Protein AF-A0A1C7MXS5-F1 (afdb_monomer_lite)

Sequence (71 aa):
MAVGKNKRLSKGKKGLKKKVVDPFTRKDWYDIKAPSMFDVRQVGKTLVNRTQGLRNANDSLHGRVVEMSLG

Foldseek 3Di:
DDPDDPDDDDDDDPDPPPPPDPPQVQKDKDFQADDPVAPDRGQDIDIFGPDDDPRHRVVVVPPDDDDDDSD

Organism: NCBI:txid101091

Structure (mmCIF, N/CA/C/O backbone):
data_AF-A0A1C7MXS5-F1
#
_entry.id   AF-A0A1C7MXS5-F1
#
loop_
_atom_site.group_PDB
_atom_site.id
_atom_site.type_symbol
_atom_site.label_atom_id
_atom_site.label_alt_id
_atom_site.label_comp_id
_atom_site.label_asym_id
_atom_site.label_entity_id
_atom_site.label_seq_id
_atom_site.pdbx_PDB_ins_code
_atom_site.Cartn_x
_atom_site.Cartn_y
_atom_site.Cartn_z
_atom_site.occupancy
_atom_site.B_iso_or_equiv
_atom_site.auth_seq_id
_atom_site.auth_comp_id
_atom_site.auth_asym_id
_atom_site.auth_atom_id
_atom_site.pdbx_PDB_model_num
ATOM 1 N N . MET A 1 1 ? -14.232 22.248 42.092 1.00 48.84 1 MET A N 1
ATOM 2 C CA . MET A 1 1 ? -14.134 20.946 41.396 1.00 48.84 1 MET A CA 1
ATOM 3 C C . MET A 1 1 ? -14.156 19.859 42.465 1.00 48.84 1 MET A C 1
ATOM 5 O O . MET A 1 1 ? -13.159 19.658 43.142 1.00 48.84 1 MET A O 1
ATOM 9 N N . ALA A 1 2 ? -15.327 19.284 42.749 1.00 47.78 2 ALA A N 1
ATOM 10 C CA . ALA A 1 2 ? -15.475 18.328 43.843 1.00 47.78 2 ALA A CA 1
ATOM 11 C C . ALA A 1 2 ? -14.919 16.961 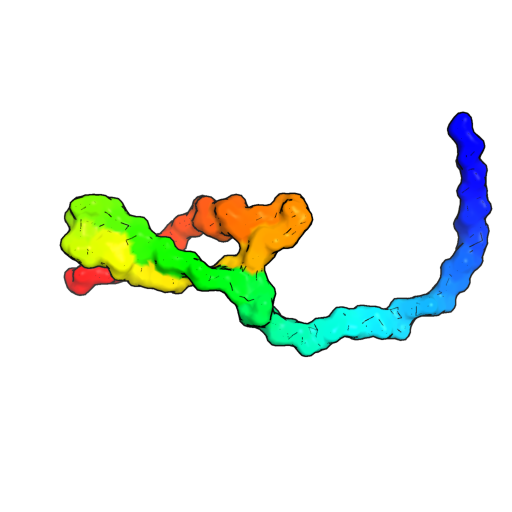43.418 1.00 47.78 2 ALA A C 1
ATOM 13 O O . ALA A 1 2 ? -15.440 16.320 42.507 1.00 47.78 2 ALA A O 1
ATOM 14 N N . VAL A 1 3 ? -13.837 16.539 44.073 1.00 51.22 3 VAL A N 1
ATOM 15 C CA . VAL A 1 3 ? -13.187 15.237 43.891 1.00 51.22 3 VAL A CA 1
ATOM 16 C C . VAL A 1 3 ? -14.053 14.168 44.565 1.00 51.22 3 VAL A C 1
ATOM 18 O O . VAL A 1 3 ? -13.914 13.869 45.751 1.00 51.22 3 VAL A O 1
ATOM 21 N N . GLY A 1 4 ? -15.009 13.628 43.808 1.00 53.88 4 GLY A N 1
ATOM 22 C CA . GLY A 1 4 ? -15.892 12.546 44.236 1.00 53.88 4 GLY A CA 1
ATOM 23 C C . GLY A 1 4 ? -15.186 11.191 44.206 1.00 53.88 4 GLY A C 1
ATOM 24 O O . GLY A 1 4 ? -14.948 10.618 43.146 1.00 53.88 4 GLY A O 1
ATOM 25 N N . LYS A 1 5 ? -14.862 10.673 45.393 1.00 61.50 5 LYS A N 1
ATOM 26 C CA . LYS A 1 5 ? -14.390 9.305 45.663 1.00 61.50 5 LYS A CA 1
ATOM 27 C C . LYS A 1 5 ? -15.301 8.237 45.025 1.00 61.50 5 LYS A C 1
ATOM 29 O O . LYS A 1 5 ? -16.316 7.884 45.619 1.00 61.50 5 LYS A O 1
ATOM 34 N N . ASN A 1 6 ? -14.875 7.598 43.930 1.00 60.47 6 ASN A N 1
ATOM 35 C CA . ASN A 1 6 ? -15.442 6.308 43.509 1.00 60.47 6 ASN A CA 1
ATOM 36 C C . ASN A 1 6 ? -14.671 5.143 44.147 1.00 60.47 6 ASN A C 1
ATOM 38 O O . ASN A 1 6 ? -13.678 4.621 43.639 1.00 60.47 6 ASN A O 1
ATOM 42 N N . LYS A 1 7 ? -15.168 4.759 45.324 1.00 53.62 7 LYS A N 1
ATOM 43 C CA . LYS A 1 7 ? -14.774 3.609 46.135 1.00 53.62 7 LYS A CA 1
ATOM 44 C C . LYS A 1 7 ? -15.122 2.319 45.376 1.00 53.62 7 LYS A C 1
ATOM 46 O O . LYS A 1 7 ? -16.285 1.952 45.306 1.00 53.62 7 LYS A O 1
ATOM 51 N N . ARG A 1 8 ? -14.107 1.666 44.792 1.00 58.12 8 ARG A N 1
ATOM 52 C CA . ARG A 1 8 ? -14.077 0.249 44.357 1.00 58.12 8 ARG A CA 1
ATOM 53 C C . ARG A 1 8 ? -15.451 -0.371 44.028 1.00 58.12 8 ARG A C 1
ATOM 55 O O . ARG A 1 8 ? -15.986 -1.151 44.814 1.00 58.12 8 ARG A O 1
ATOM 62 N N . LEU A 1 9 ? -15.953 -0.126 42.819 1.00 57.88 9 LEU A N 1
ATOM 63 C CA . LEU A 1 9 ? -16.900 -1.041 42.178 1.00 57.88 9 LEU A CA 1
ATOM 64 C C . LEU A 1 9 ? -16.115 -2.272 41.706 1.00 57.88 9 LEU A C 1
ATOM 66 O O . LEU A 1 9 ? -15.430 -2.253 40.688 1.00 57.88 9 LEU A O 1
ATOM 70 N N . SER A 1 10 ? -16.097 -3.264 42.593 1.00 56.72 10 SER A N 1
ATOM 71 C CA . SER A 1 10 ? -16.120 -4.702 42.313 1.00 56.72 10 SER A CA 1
ATOM 72 C C . SER A 1 10 ? -15.512 -5.185 40.985 1.00 56.72 10 SER A C 1
ATOM 74 O O . SER A 1 10 ? -16.024 -4.989 39.885 1.00 56.72 10 SER A O 1
ATOM 76 N N . LYS A 1 11 ? -14.442 -5.974 41.141 1.00 61.44 11 LYS A N 1
ATOM 77 C CA . LYS A 1 11 ? -13.984 -6.992 40.189 1.00 61.44 11 LYS A CA 1
ATOM 78 C C . LYS A 1 11 ? -15.180 -7.678 39.511 1.00 61.44 11 LYS A C 1
ATOM 80 O O . LYS A 1 11 ? -15.936 -8.363 40.191 1.00 61.44 11 LYS A O 1
ATOM 85 N N . GLY A 1 12 ? -15.307 -7.575 38.187 1.00 56.69 12 GLY A N 1
ATOM 86 C CA . GLY A 1 12 ? -16.338 -8.351 37.495 1.00 56.69 12 GLY A CA 1
ATOM 87 C C . GLY A 1 12 ? -16.642 -7.969 36.054 1.00 56.69 12 GLY A C 1
ATOM 88 O O . GLY A 1 12 ? -17.783 -7.657 35.751 1.00 56.69 12 GLY A O 1
ATOM 89 N N . LYS A 1 13 ? -15.662 -8.049 35.147 1.00 56.62 13 LYS A N 1
ATOM 90 C CA . LYS A 1 13 ? -15.922 -8.453 33.747 1.00 56.62 13 LYS A CA 1
ATOM 91 C C . LYS A 1 13 ? -14.670 -9.073 33.125 1.00 56.62 13 LYS A C 1
ATOM 93 O O . LYS A 1 13 ? -14.095 -8.607 32.146 1.00 56.62 13 LYS A O 1
ATOM 98 N N . LYS A 1 14 ? -14.245 -10.177 33.743 1.00 54.75 14 LYS A N 1
ATOM 99 C CA . LYS A 1 14 ? -13.384 -11.183 33.120 1.00 54.75 14 LYS A CA 1
ATOM 100 C C . LYS A 1 14 ? -14.225 -11.836 32.019 1.00 54.75 14 LYS A C 1
ATOM 102 O O . LYS A 1 14 ? -15.077 -12.659 32.319 1.00 54.75 14 LYS A O 1
ATOM 107 N N . GLY A 1 15 ? -14.051 -11.397 30.774 1.00 56.84 15 GLY A N 1
ATOM 108 C CA . GLY A 1 15 ? -14.730 -12.014 29.633 1.00 56.84 15 GLY A CA 1
ATOM 109 C C . GLY A 1 15 ? -15.491 -11.074 28.709 1.00 56.84 15 GLY A C 1
ATOM 110 O O . GLY A 1 15 ? -16.496 -11.487 28.147 1.00 56.84 15 GLY A O 1
ATOM 111 N N . LEU A 1 16 ? -15.004 -9.858 28.445 1.00 55.03 16 LEU A N 1
ATOM 112 C CA . LEU A 1 16 ? -15.276 -9.287 27.126 1.00 55.03 16 LEU A CA 1
ATOM 113 C C . LEU A 1 16 ? -14.308 -9.963 26.148 1.00 55.03 16 LEU A C 1
ATOM 115 O O . LEU A 1 16 ? -13.297 -9.386 25.751 1.00 55.03 16 LEU A O 1
ATOM 119 N N . LYS A 1 17 ? -14.575 -11.239 25.819 1.00 60.31 17 LYS A N 1
ATOM 120 C CA . LYS A 1 17 ? -13.998 -11.843 24.617 1.00 60.31 17 LYS A CA 1
ATOM 121 C C . LYS A 1 17 ? -14.411 -10.893 23.501 1.00 60.31 17 LYS A C 1
ATOM 123 O O . LYS A 1 17 ? -15.586 -10.852 23.140 1.00 60.31 17 LYS A O 1
ATOM 128 N N . LYS A 1 18 ? -13.479 -10.053 23.034 1.00 64.75 18 LYS A N 1
ATOM 129 C CA . LYS A 1 18 ? -13.668 -9.305 21.791 1.00 64.75 18 LYS A CA 1
ATOM 130 C C . LYS A 1 18 ? -14.189 -10.346 20.811 1.00 64.75 18 LYS A C 1
ATOM 132 O O . LYS A 1 18 ? -13.571 -11.410 20.726 1.00 64.75 18 LYS A O 1
ATOM 137 N N . LYS A 1 19 ? -15.357 -10.103 20.196 1.00 66.62 19 LYS A N 1
ATOM 138 C CA . LYS A 1 19 ? -15.889 -11.005 19.167 1.00 66.62 19 LYS A CA 1
ATOM 139 C C . LYS A 1 19 ? -14.698 -11.398 18.298 1.00 66.62 19 LYS A C 1
ATOM 141 O O . LYS A 1 19 ? -13.944 -10.506 17.897 1.00 66.62 19 LYS A O 1
ATOM 146 N N . VAL A 1 20 ? -14.472 -12.701 18.132 1.00 70.75 20 VAL A N 1
ATOM 147 C CA . VAL A 1 20 ? -13.440 -13.196 17.223 1.00 70.75 20 VAL A CA 1
ATOM 148 C C . VAL A 1 20 ? -13.948 -12.819 15.842 1.00 70.75 20 VAL A C 1
ATOM 150 O O . VAL A 1 20 ? -14.774 -13.501 15.252 1.00 70.75 20 VAL A O 1
ATOM 153 N N . VAL A 1 21 ? -13.591 -11.609 15.442 1.00 79.69 21 VAL A N 1
ATOM 154 C CA . VAL A 1 21 ? -13.890 -11.035 14.146 1.00 79.69 21 VAL A CA 1
ATOM 155 C C . VAL A 1 21 ? -12.641 -11.264 13.331 1.00 79.69 21 VAL A C 1
ATOM 157 O O . VAL A 1 21 ? -11.533 -10.992 13.806 1.00 79.69 21 VAL A O 1
ATOM 160 N N . ASP A 1 22 ? -12.843 -11.792 12.134 1.00 86.94 22 ASP A N 1
ATOM 161 C CA . ASP A 1 22 ? -11.755 -12.038 11.215 1.00 86.94 22 ASP A CA 1
ATOM 162 C C . ASP A 1 22 ? -10.967 -10.7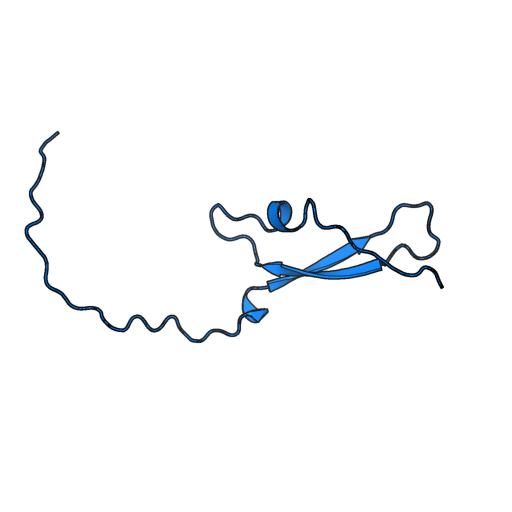28 10.966 1.00 86.94 22 ASP A C 1
ATOM 164 O O . ASP A 1 22 ? -11.562 -9.678 10.701 1.00 86.94 22 ASP A O 1
ATOM 168 N N . PRO A 1 23 ? -9.629 -10.734 11.107 1.00 84.75 23 PRO A N 1
ATOM 169 C CA . PRO A 1 23 ? -8.825 -9.525 10.966 1.00 84.75 23 PRO A CA 1
ATOM 170 C C . PRO A 1 23 ? -8.944 -8.832 9.602 1.00 84.75 23 PRO A C 1
ATOM 172 O O . PRO A 1 23 ? -8.695 -7.625 9.531 1.00 84.75 23 PRO A O 1
ATOM 175 N N . PHE A 1 24 ? -9.313 -9.548 8.535 1.00 87.31 24 PHE A N 1
ATOM 176 C CA . PHE A 1 24 ? -9.474 -8.988 7.195 1.00 87.31 24 PHE A CA 1
ATOM 177 C C . PHE A 1 24 ? -10.796 -8.249 7.015 1.00 87.31 24 PHE A C 1
ATOM 179 O O . PHE A 1 24 ? -10.847 -7.331 6.204 1.00 87.31 24 PHE A O 1
ATOM 186 N N . THR A 1 25 ? -11.830 -8.516 7.819 1.00 87.19 25 THR A N 1
ATOM 187 C CA . THR A 1 25 ? -13.110 -7.784 7.702 1.00 87.19 25 THR A CA 1
ATOM 188 C C . THR A 1 25 ? -12.991 -6.304 8.069 1.00 87.19 25 THR A C 1
ATOM 190 O O . THR A 1 25 ? -13.913 -5.526 7.842 1.00 87.19 25 THR A O 1
ATOM 193 N N . ARG A 1 26 ? -11.885 -5.904 8.705 1.00 88.12 26 ARG A N 1
ATOM 194 C CA . ARG A 1 26 ? -11.588 -4.513 9.080 1.00 88.12 26 ARG A CA 1
ATOM 195 C C . ARG A 1 26 ? -10.603 -3.844 8.126 1.00 88.12 26 ARG A C 1
ATOM 197 O O . ARG A 1 26 ? -10.191 -2.715 8.404 1.00 88.12 26 ARG A O 1
ATOM 204 N N . LYS A 1 27 ? -10.170 -4.544 7.081 1.00 92.06 27 LYS A N 1
ATOM 205 C CA . LYS A 1 27 ? -9.193 -4.054 6.116 1.00 92.06 27 LYS A CA 1
ATOM 206 C C . LYS A 1 27 ? -9.889 -3.642 4.830 1.00 92.06 27 LYS A C 1
ATOM 208 O O . LYS A 1 27 ? -10.784 -4.336 4.366 1.00 92.06 27 LYS A O 1
ATOM 213 N N . ASP A 1 28 ? -9.412 -2.546 4.264 1.00 90.81 28 ASP A N 1
ATOM 214 C CA . ASP A 1 28 ? -9.807 -2.058 2.953 1.00 90.81 28 ASP A CA 1
ATOM 215 C C . ASP A 1 28 ? -8.636 -2.220 1.976 1.00 90.81 28 ASP A C 1
ATOM 217 O O . ASP A 1 28 ? -7.461 -2.186 2.368 1.00 90.81 28 ASP A O 1
ATOM 221 N N . TRP A 1 29 ? -8.975 -2.414 0.703 1.00 91.75 29 TRP A N 1
ATOM 222 C CA . TRP A 1 29 ? -8.017 -2.536 -0.390 1.00 91.75 29 TRP A CA 1
ATOM 223 C C . TRP A 1 29 ? -7.723 -1.173 -1.012 1.00 91.75 29 TRP A C 1
ATOM 225 O O . TRP A 1 29 ? -8.638 -0.407 -1.308 1.00 91.75 29 TRP A O 1
ATOM 235 N N . TYR A 1 30 ? -6.444 -0.915 -1.266 1.00 91.50 30 TYR A N 1
ATOM 236 C CA . TYR A 1 30 ? -5.948 0.279 -1.940 1.00 91.50 30 TYR A CA 1
ATOM 237 C C . TYR A 1 30 ? -5.057 -0.110 -3.116 1.00 91.50 30 TYR A C 1
ATOM 239 O O . TYR A 1 30 ? -4.200 -0.983 -2.987 1.00 91.50 30 TYR A O 1
ATOM 247 N N . ASP A 1 31 ? -5.239 0.557 -4.253 1.00 91.50 31 ASP A N 1
ATOM 248 C CA . ASP A 1 31 ? -4.391 0.374 -5.429 1.00 91.50 31 ASP A CA 1
ATOM 249 C C . ASP A 1 31 ? -3.136 1.244 -5.320 1.00 91.50 31 ASP A C 1
ATOM 251 O O . ASP A 1 31 ? -3.217 2.457 -5.116 1.00 91.50 31 ASP A O 1
ATOM 255 N N . ILE A 1 32 ? -1.969 0.628 -5.495 1.00 90.81 32 ILE A N 1
ATOM 256 C CA . ILE A 1 32 ? -0.687 1.323 -5.592 1.00 90.81 32 ILE A CA 1
ATOM 257 C C . ILE A 1 32 ? -0.458 1.673 -7.061 1.00 90.81 32 ILE A C 1
ATOM 259 O O . ILE A 1 32 ? -0.390 0.792 -7.925 1.00 90.81 32 ILE A O 1
ATOM 263 N N . LYS A 1 33 ? -0.336 2.974 -7.336 1.00 90.38 33 LYS A N 1
ATOM 264 C CA . LYS A 1 33 ? -0.028 3.496 -8.668 1.00 90.38 33 LYS A CA 1
ATOM 265 C C . LYS A 1 33 ? 1.426 3.940 -8.754 1.00 90.38 33 LYS A C 1
ATOM 2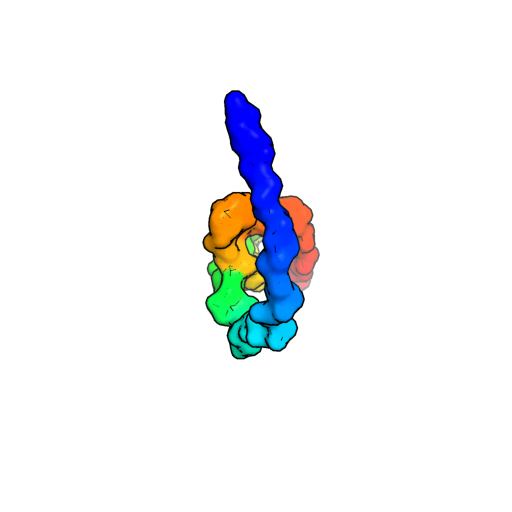67 O O . LYS A 1 33 ? 1.887 4.708 -7.913 1.00 90.38 33 LYS A O 1
ATOM 272 N N . ALA A 1 34 ? 2.111 3.492 -9.798 1.00 89.44 34 ALA A N 1
ATOM 273 C CA . ALA A 1 34 ? 3.451 3.938 -10.139 1.00 89.44 34 ALA A CA 1
ATOM 274 C C . ALA A 1 34 ? 3.437 5.337 -10.795 1.00 89.44 34 ALA A C 1
ATOM 276 O O . ALA A 1 34 ? 2.421 5.753 -11.382 1.00 89.44 34 ALA A O 1
ATOM 277 N N . PRO A 1 35 ? 4.570 6.063 -10.716 1.00 90.69 35 PRO A N 1
ATOM 278 C CA . PRO A 1 35 ? 4.810 7.291 -11.470 1.00 90.69 35 PRO A CA 1
ATOM 279 C C . PRO A 1 35 ? 4.599 7.120 -12.981 1.00 90.69 35 PRO A C 1
ATOM 281 O O . PRO A 1 35 ? 4.681 6.018 -13.514 1.00 90.69 35 PRO A O 1
ATOM 284 N N . SER A 1 36 ? 4.369 8.227 -13.690 1.00 88.81 36 SER A N 1
ATOM 285 C CA . SER A 1 36 ? 4.086 8.239 -15.138 1.00 88.81 36 SER A CA 1
ATOM 286 C C . SER A 1 36 ? 5.260 7.833 -16.035 1.00 88.81 36 SER A C 1
ATOM 288 O O . SER A 1 36 ? 5.090 7.787 -17.244 1.00 88.81 36 SER A O 1
ATOM 290 N N . MET A 1 37 ? 6.437 7.579 -15.463 1.00 88.56 37 MET A N 1
ATOM 291 C CA . MET A 1 37 ? 7.629 7.134 -16.194 1.00 88.56 37 MET A CA 1
ATOM 292 C C . MET A 1 37 ? 7.613 5.630 -16.503 1.00 88.56 37 MET A C 1
ATOM 294 O O . MET A 1 37 ? 8.433 5.172 -17.287 1.00 88.56 37 MET A O 1
ATOM 298 N N . PHE A 1 38 ? 6.710 4.866 -15.881 1.00 86.00 38 PHE A N 1
ATOM 299 C CA . PHE A 1 38 ? 6.574 3.428 -16.100 1.00 86.00 38 PHE A CA 1
ATOM 300 C C . PHE A 1 38 ? 5.404 3.134 -17.042 1.00 86.00 38 PHE A C 1
ATOM 302 O O . PHE A 1 38 ? 4.319 3.696 -16.862 1.00 86.00 38 PHE A O 1
ATOM 309 N N . ASP A 1 39 ? 5.597 2.202 -17.980 1.00 84.00 39 ASP A N 1
ATOM 310 C CA . ASP A 1 39 ? 4.531 1.727 -18.875 1.00 84.00 39 ASP A CA 1
ATOM 311 C C . ASP A 1 39 ? 3.387 1.077 -18.085 1.00 84.00 39 ASP A C 1
ATOM 313 O O . ASP A 1 39 ? 2.207 1.381 -18.280 1.00 84.00 39 ASP A O 1
ATOM 317 N N . VAL A 1 40 ? 3.732 0.223 -17.116 1.00 86.19 40 VAL A N 1
ATOM 318 C CA . VAL A 1 40 ? 2.759 -0.397 -16.214 1.00 86.19 40 VAL A CA 1
ATOM 319 C C . VAL A 1 40 ? 2.612 0.455 -14.959 1.00 86.19 40 VAL A C 1
ATOM 321 O O . VAL A 1 40 ? 3.4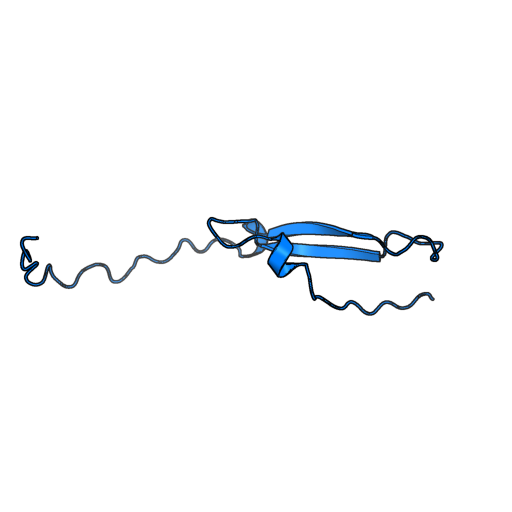13 0.406 -14.028 1.00 86.19 40 VAL A O 1
ATOM 324 N N . ARG A 1 41 ? 1.533 1.240 -14.911 1.00 88.06 41 ARG A N 1
ATOM 325 C CA . ARG A 1 41 ? 1.232 2.113 -13.764 1.00 88.06 41 ARG A CA 1
ATOM 326 C C . ARG A 1 41 ? 0.546 1.398 -12.606 1.00 88.06 41 ARG A C 1
ATOM 328 O O . ARG A 1 41 ? 0.496 1.947 -11.509 1.00 88.06 41 ARG A O 1
ATOM 335 N N . GLN A 1 42 ? -0.025 0.220 -12.834 1.00 88.19 42 GLN A N 1
ATOM 336 C CA . GLN A 1 42 ? -0.650 -0.567 -11.778 1.00 88.19 42 GLN A CA 1
ATOM 337 C C . GLN A 1 42 ? 0.389 -1.504 -11.172 1.00 88.19 42 GLN A C 1
ATOM 339 O O . GLN A 1 42 ? 0.747 -2.514 -11.764 1.00 88.19 42 GLN A O 1
ATOM 344 N N . VAL A 1 43 ? 0.862 -1.148 -9.983 1.00 87.12 43 VAL A N 1
ATOM 345 C CA . VAL A 1 43 ? 1.946 -1.859 -9.303 1.00 87.12 43 VAL A CA 1
ATOM 346 C C . VAL A 1 43 ? 1.391 -3.047 -8.527 1.00 87.12 43 VAL A C 1
ATOM 348 O O . VAL A 1 43 ? 1.866 -4.169 -8.632 1.00 87.12 43 VAL A O 1
ATOM 351 N N . GLY A 1 44 ? 0.328 -2.816 -7.764 1.00 89.25 44 GLY A N 1
ATOM 352 C CA . GLY A 1 44 ? -0.286 -3.851 -6.951 1.00 89.25 44 GLY A CA 1
ATOM 353 C C . GLY A 1 44 ? -1.379 -3.293 -6.061 1.00 89.25 44 GLY A C 1
ATOM 354 O O . GLY A 1 44 ? -1.715 -2.109 -6.128 1.00 89.25 44 GLY A O 1
ATOM 355 N N . LYS A 1 45 ? -1.935 -4.157 -5.215 1.00 91.81 45 LYS A N 1
ATOM 356 C CA . LYS A 1 45 ? -2.939 -3.785 -4.217 1.00 91.81 45 LYS A CA 1
ATOM 357 C C . LYS A 1 45 ? -2.373 -3.987 -2.820 1.00 91.81 45 LYS A C 1
ATOM 359 O O . LYS A 1 45 ? -1.713 -4.987 -2.554 1.00 91.81 45 LYS A O 1
ATOM 364 N N . THR A 1 46 ? -2.658 -3.062 -1.914 1.00 90.81 46 THR A N 1
ATOM 365 C CA . THR A 1 46 ? -2.280 -3.154 -0.505 1.00 90.81 46 THR A CA 1
ATOM 366 C C . THR A 1 46 ? -3.506 -3.099 0.387 1.00 90.81 46 THR A C 1
ATOM 368 O O . THR A 1 46 ? -4.476 -2.398 0.105 1.00 90.81 46 THR A O 1
ATOM 371 N N . LEU A 1 47 ? -3.461 -3.870 1.467 1.00 91.50 47 LEU A N 1
ATOM 372 C CA . LEU A 1 47 ? -4.514 -3.953 2.467 1.00 91.50 47 LEU A CA 1
ATOM 373 C C . LEU A 1 47 ? -4.100 -3.175 3.714 1.00 91.50 47 LEU A C 1
ATOM 375 O O . LEU A 1 47 ? -3.041 -3.408 4.308 1.00 91.50 47 LEU A O 1
ATOM 379 N N . VAL A 1 48 ? -4.951 -2.245 4.133 1.00 92.25 48 VAL A N 1
ATOM 380 C CA . VAL A 1 48 ? -4.739 -1.420 5.328 1.00 92.25 48 VAL A CA 1
ATOM 381 C C . VAL A 1 48 ? -6.008 -1.408 6.158 1.00 92.25 48 VAL A C 1
ATOM 383 O O . VAL A 1 48 ? -7.100 -1.643 5.658 1.00 92.25 48 VAL A O 1
ATOM 386 N N . ASN A 1 49 ? -5.864 -1.214 7.466 1.00 90.81 49 ASN A N 1
ATOM 387 C CA . ASN A 1 49 ? -7.023 -1.123 8.341 1.00 90.81 49 ASN A CA 1
ATOM 388 C C . ASN A 1 49 ? -7.861 0.103 7.960 1.00 90.81 49 ASN A C 1
ATOM 390 O O . ASN A 1 49 ? -7.315 1.195 7.799 1.00 90.81 49 ASN A O 1
ATOM 394 N N . ARG A 1 50 ? -9.180 -0.076 7.895 1.00 90.69 50 ARG A N 1
ATOM 395 C CA . ARG A 1 50 ? -10.129 1.019 7.708 1.00 90.69 50 ARG A CA 1
ATOM 396 C C . ARG A 1 50 ? -9.914 2.094 8.772 1.00 90.69 50 ARG A C 1
ATOM 398 O O . ARG A 1 50 ? -9.679 1.772 9.940 1.00 90.69 50 ARG A O 1
ATOM 405 N N . THR A 1 51 ? -10.046 3.360 8.381 1.00 90.62 51 THR A N 1
ATOM 406 C CA . THR A 1 51 ? -9.970 4.503 9.300 1.00 90.62 51 THR A CA 1
ATOM 407 C C . THR A 1 51 ? -10.960 4.339 10.457 1.00 90.62 51 THR A C 1
ATOM 409 O O . THR A 1 51 ? -12.147 4.086 10.238 1.00 90.62 51 THR A O 1
ATOM 412 N N . GLN A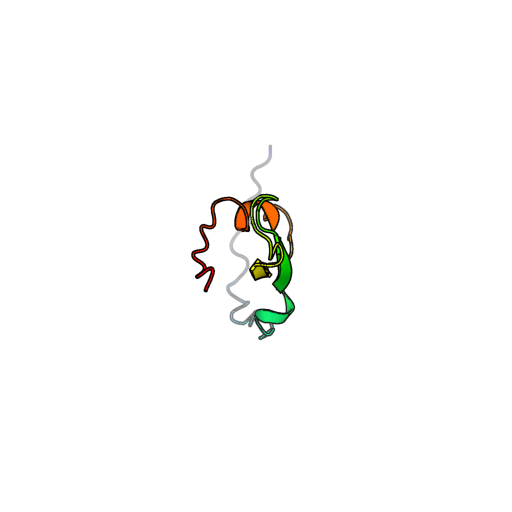 1 52 ? -10.478 4.471 11.696 1.00 87.75 52 GLN A N 1
ATOM 413 C CA . GLN A 1 52 ? -11.298 4.379 12.906 1.00 87.75 52 GLN A CA 1
ATOM 414 C C . GLN A 1 52 ? -10.869 5.424 13.938 1.00 87.75 52 GLN A C 1
ATOM 416 O O . GLN A 1 52 ? -9.752 5.375 14.460 1.00 87.75 52 GLN A O 1
ATOM 421 N N . GLY A 1 53 ? -11.785 6.335 14.281 1.00 88.81 53 GLY A N 1
ATOM 422 C CA . GLY A 1 53 ? -11.529 7.407 15.243 1.00 88.81 53 GLY A CA 1
ATOM 423 C C . GLY A 1 53 ? -10.353 8.276 14.800 1.00 88.81 53 GLY A C 1
ATOM 424 O O . GLY A 1 53 ? -10.397 8.870 13.732 1.00 88.81 53 GLY A O 1
ATOM 425 N N . LEU A 1 54 ? -9.295 8.306 15.612 1.00 89.69 54 LEU A N 1
ATOM 426 C CA . LEU A 1 54 ? -8.069 9.073 15.355 1.00 89.69 54 LEU A CA 1
ATOM 427 C C . LEU A 1 54 ? -7.016 8.309 14.529 1.00 89.69 54 LEU A C 1
ATOM 429 O O . LEU A 1 54 ? -5.944 8.844 14.266 1.00 89.69 54 LEU A O 1
ATOM 433 N N . ARG A 1 55 ? -7.269 7.047 14.155 1.00 87.81 55 ARG A N 1
ATOM 434 C CA . ARG A 1 55 ? -6.339 6.239 13.350 1.00 87.81 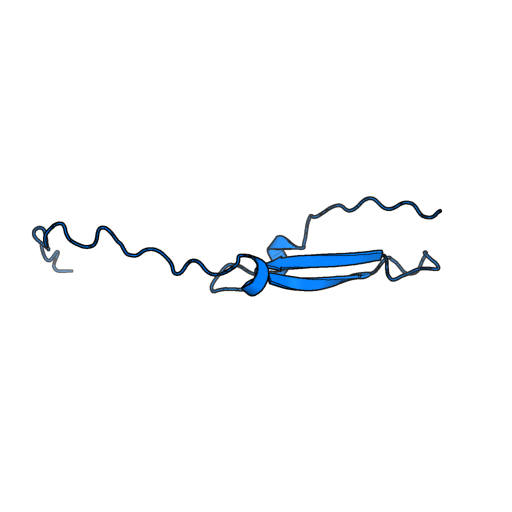55 ARG A CA 1
ATOM 435 C C . ARG A 1 55 ? -6.769 6.248 11.892 1.00 87.81 55 ARG A C 1
ATOM 437 O O . ARG A 1 55 ? -7.706 5.537 11.524 1.00 87.81 55 ARG A O 1
ATOM 444 N N . ASN A 1 56 ? -6.061 7.029 11.084 1.00 91.06 56 ASN A N 1
ATOM 445 C CA . ASN A 1 56 ? -6.325 7.182 9.658 1.00 91.06 56 ASN A CA 1
ATOM 446 C C . ASN A 1 56 ? -5.585 6.127 8.834 1.00 91.06 56 ASN A C 1
ATOM 448 O O . ASN A 1 56 ? -4.398 5.883 9.044 1.00 91.06 56 ASN A O 1
ATOM 452 N N . ALA A 1 57 ? -6.272 5.551 7.843 1.00 89.69 57 ALA A N 1
ATOM 453 C CA . ALA A 1 57 ? -5.655 4.633 6.887 1.00 89.69 57 ALA A CA 1
ATOM 454 C C . ALA A 1 57 ? -4.518 5.307 6.098 1.00 89.69 57 ALA A C 1
ATOM 456 O O . ALA A 1 57 ? -3.509 4.668 5.819 1.00 89.69 57 ALA A O 1
ATOM 457 N N . ASN A 1 58 ? -4.652 6.606 5.805 1.00 90.44 58 ASN A N 1
ATOM 458 C CA . ASN A 1 58 ? -3.667 7.367 5.036 1.00 90.44 58 ASN A CA 1
ATOM 459 C C . ASN A 1 58 ? -2.297 7.445 5.728 1.00 90.44 58 ASN A C 1
ATOM 461 O O . ASN A 1 58 ? -1.269 7.200 5.109 1.00 90.44 58 ASN A O 1
ATOM 465 N N . ASP A 1 59 ? -2.290 7.709 7.035 1.00 90.31 59 ASP A N 1
ATOM 466 C CA . ASP A 1 59 ? -1.066 7.756 7.846 1.00 90.31 59 ASP A CA 1
ATOM 467 C C . ASP A 1 59 ? -0.360 6.391 7.887 1.00 90.31 59 ASP A C 1
ATOM 469 O O . ASP A 1 59 ? 0.858 6.292 7.851 1.00 90.31 59 ASP A O 1
ATOM 473 N N . SER A 1 60 ? -1.142 5.308 7.862 1.00 87.75 60 SER A N 1
ATOM 474 C CA . SER A 1 60 ? -0.612 3.942 7.793 1.00 87.75 60 SER A CA 1
ATOM 475 C C . SER A 1 60 ? -0.126 3.525 6.399 1.00 87.75 60 SER A C 1
ATOM 477 O O . SER A 1 60 ? 0.540 2.491 6.293 1.00 87.75 60 SER A O 1
ATOM 479 N N . LEU A 1 61 ? -0.515 4.251 5.344 1.00 89.62 61 LEU A N 1
ATOM 480 C CA . LEU A 1 61 ? -0.106 4.022 3.953 1.00 89.62 61 LEU A CA 1
ATOM 481 C C . LEU A 1 61 ? 1.152 4.825 3.605 1.00 89.62 61 LEU A C 1
ATOM 483 O O . LEU A 1 61 ? 2.050 4.291 2.953 1.00 89.62 61 LEU A O 1
ATOM 487 N N . HIS A 1 62 ? 1.225 6.081 4.047 1.00 89.00 62 HIS A N 1
ATOM 488 C CA . HIS A 1 62 ? 2.399 6.926 3.855 1.00 89.00 62 HIS A CA 1
ATOM 489 C C . HIS A 1 62 ? 3.628 6.346 4.575 1.00 89.00 62 HIS A C 1
ATOM 491 O O . HIS A 1 62 ? 3.530 5.770 5.654 1.00 89.00 62 HIS A O 1
ATOM 497 N N . GLY A 1 63 ? 4.802 6.467 3.950 1.00 88.31 63 GLY A N 1
ATOM 498 C CA . GLY A 1 63 ? 6.068 5.953 4.489 1.00 88.31 63 GLY A CA 1
ATOM 499 C C . GLY A 1 63 ? 6.340 4.469 4.222 1.00 88.31 63 GLY A C 1
ATOM 500 O O . GLY A 1 63 ? 7.416 3.984 4.563 1.00 88.31 63 GLY A O 1
ATOM 501 N N . ARG A 1 64 ? 5.416 3.737 3.583 1.00 90.94 64 ARG A N 1
ATOM 502 C CA . ARG A 1 64 ? 5.703 2.377 3.105 1.00 90.94 64 ARG A CA 1
ATOM 503 C C . ARG A 1 64 ? 6.545 2.419 1.835 1.00 90.94 64 ARG A C 1
ATOM 505 O O . ARG A 1 64 ? 6.193 3.108 0.881 1.00 90.94 64 ARG A O 1
ATOM 512 N N . VAL A 1 65 ? 7.610 1.626 1.820 1.00 89.75 65 VAL A N 1
ATOM 513 C CA . VAL A 1 65 ? 8.446 1.381 0.641 1.00 89.75 65 VAL A CA 1
ATOM 514 C C . VAL A 1 65 ? 8.062 0.022 0.064 1.00 89.75 65 VAL A C 1
ATOM 516 O O . VAL A 1 65 ? 7.894 -0.941 0.812 1.00 89.75 65 VAL A O 1
ATOM 519 N N . VAL A 1 66 ? 7.869 -0.038 -1.251 1.00 87.12 66 VAL A N 1
ATOM 520 C CA . VAL A 1 66 ? 7.553 -1.272 -1.977 1.00 87.12 66 VAL A CA 1
ATOM 521 C C . VAL A 1 66 ? 8.588 -1.442 -3.075 1.00 87.12 66 VAL A C 1
ATOM 523 O O . VAL A 1 66 ? 8.819 -0.519 -3.852 1.00 87.12 66 VAL A O 1
ATOM 526 N N . GLU A 1 67 ? 9.190 -2.622 -3.129 1.00 88.94 67 GLU A N 1
ATOM 527 C CA . GLU A 1 67 ? 10.118 -3.022 -4.180 1.00 88.94 67 GLU A CA 1
ATOM 528 C C . GLU A 1 67 ? 9.392 -3.947 -5.156 1.00 88.94 67 GLU A C 1
ATOM 530 O O . GLU A 1 67 ? 8.646 -4.840 -4.752 1.00 88.94 67 GLU A O 1
ATOM 535 N N . MET A 1 68 ? 9.574 -3.696 -6.448 1.00 84.25 68 MET A N 1
ATOM 536 C CA . MET A 1 68 ? 8.913 -4.414 -7.534 1.00 84.25 68 MET A CA 1
ATOM 537 C C . MET A 1 68 ? 9.939 -4.652 -8.631 1.00 84.25 68 MET A C 1
ATOM 539 O O . MET A 1 68 ? 10.702 -3.743 -8.960 1.00 84.25 68 MET A O 1
ATOM 543 N N . SER A 1 69 ? 9.928 -5.845 -9.224 1.00 84.06 69 SER A N 1
ATOM 544 C CA . SER A 1 69 ? 10.656 -6.067 -10.472 1.00 84.06 69 SER A CA 1
ATOM 545 C C . SER A 1 69 ? 9.870 -5.464 -11.634 1.00 84.06 69 SER A C 1
ATOM 547 O O . SER A 1 69 ? 8.643 -5.576 -11.672 1.00 84.06 69 SER A O 1
ATOM 549 N N . LEU A 1 70 ? 10.573 -4.840 -12.577 1.00 80.75 70 LEU A N 1
ATOM 550 C CA . LEU A 1 70 ? 9.989 -4.333 -13.823 1.00 80.75 70 LEU A CA 1
ATOM 551 C C . LEU A 1 70 ? 9.828 -5.436 -14.884 1.00 80.75 70 LEU A C 1
ATOM 553 O O . LEU A 1 70 ? 9.123 -5.218 -15.868 1.00 80.75 70 LEU A O 1
ATOM 557 N N . GLY A 1 71 ? 10.421 -6.613 -14.643 1.00 71.00 71 GLY A N 1
ATOM 558 C CA . GLY A 1 71 ? 10.689 -7.624 -15.668 1.00 71.00 71 GLY A CA 1
ATOM 559 C C . GLY A 1 71 ? 12.143 -7.569 -16.095 1.00 71.00 71 GLY A C 1
ATOM 560 O O . GLY A 1 71 ? 12.585 -6.473 -16.499 1.00 71.00 71 GLY A O 1
#

Radius of gyration: 22.1 Å; chains: 1; bounding box: 28×34×65 Å

InterPro domains:
  IPR001593 Small ribosomal subunit protein eS1 [PF01015] (17-70)

Secondary structure (DSSP, 8-state):
----------S--TT-------GGGGEEEEEEEPPTTSS--EEEEEEEEPPBTTB-HHHHHTT--------

pLDDT: mean 79.7, std 14.43, range [47.78, 92.25]